Protein AF-H2LE75-F1 (afdb_monomer)

pLDDT: mean 76.79, std 18.39, range [45.19, 96.94]

Organism: Oryzias latipes (NCBI:txid8090)

Structure (mmCIF, N/CA/C/O backbone):
data_AF-H2LE75-F1
#
_entry.id   AF-H2LE75-F1
#
loop_
_atom_site.group_PDB
_atom_site.id
_atom_site.type_symbol
_atom_site.label_atom_id
_atom_site.label_alt_id
_atom_site.label_comp_id
_atom_site.label_asym_id
_atom_site.label_entity_id
_atom_site.label_seq_id
_atom_site.pdbx_PDB_ins_code
_atom_site.Cartn_x
_atom_site.Cartn_y
_atom_site.Cartn_z
_atom_site.occupancy
_atom_site.B_iso_or_equiv
_atom_site.auth_seq_id
_atom_site.auth_comp_id
_atom_site.auth_asym_id
_atom_site.auth_atom_id
_atom_site.pdbx_PDB_model_num
ATOM 1 N N . MET A 1 1 ? -0.923 -6.148 31.278 1.00 56.62 1 MET A N 1
ATOM 2 C CA . MET A 1 1 ? -1.796 -6.925 30.367 1.00 56.62 1 MET A CA 1
ATOM 3 C C . MET A 1 1 ? -3.121 -6.216 30.088 1.00 56.62 1 MET A C 1
ATOM 5 O O . MET A 1 1 ? -3.582 -6.314 28.966 1.00 56.62 1 MET A O 1
ATOM 9 N N . SER A 1 2 ? -3.713 -5.480 31.039 1.00 62.91 2 SER A N 1
ATOM 10 C CA . SER A 1 2 ? -4.942 -4.686 30.831 1.00 62.91 2 SER A CA 1
ATOM 11 C C . SER A 1 2 ? -4.776 -3.540 29.822 1.00 62.91 2 SER A C 1
ATOM 13 O O . SER A 1 2 ? -5.579 -3.404 28.908 1.00 62.91 2 SER A O 1
ATOM 15 N N . GLU A 1 3 ? -3.682 -2.789 29.911 1.00 73.94 3 GLU A N 1
ATOM 16 C CA . GLU A 1 3 ? -3.405 -1.647 29.023 1.00 73.94 3 GLU A CA 1
ATOM 17 C C . GLU A 1 3 ? -3.305 -2.054 27.539 1.00 73.94 3 GLU A C 1
ATOM 19 O O . GLU A 1 3 ? -3.826 -1.374 26.663 1.00 73.94 3 GLU A O 1
ATOM 24 N N . ALA A 1 4 ? -2.742 -3.233 27.248 1.00 78.62 4 ALA A N 1
ATOM 25 C CA . ALA A 1 4 ? -2.677 -3.784 25.890 1.00 78.62 4 ALA A CA 1
ATOM 26 C C . ALA A 1 4 ? -4.061 -4.124 25.302 1.00 78.62 4 ALA A C 1
ATOM 28 O O . ALA A 1 4 ? -4.245 -4.101 24.090 1.00 78.62 4 ALA A O 1
ATOM 29 N N . THR A 1 5 ? -5.037 -4.460 26.152 1.00 80.25 5 THR A N 1
ATOM 30 C CA . THR A 1 5 ? -6.405 -4.760 25.702 1.00 80.25 5 THR A CA 1
ATOM 31 C C . THR A 1 5 ? -7.229 -3.499 25.461 1.00 80.25 5 THR A C 1
ATOM 33 O O . THR A 1 5 ? -8.095 -3.498 24.593 1.00 80.25 5 THR A O 1
ATOM 36 N N . GLU A 1 6 ? -6.950 -2.421 26.195 1.00 82.00 6 GLU A N 1
ATOM 37 C CA . GLU A 1 6 ? -7.579 -1.114 25.981 1.00 82.00 6 GLU A CA 1
ATOM 38 C C . GLU A 1 6 ? -7.040 -0.445 24.715 1.00 82.00 6 GLU A C 1
ATOM 40 O O . GLU A 1 6 ? -7.822 0.0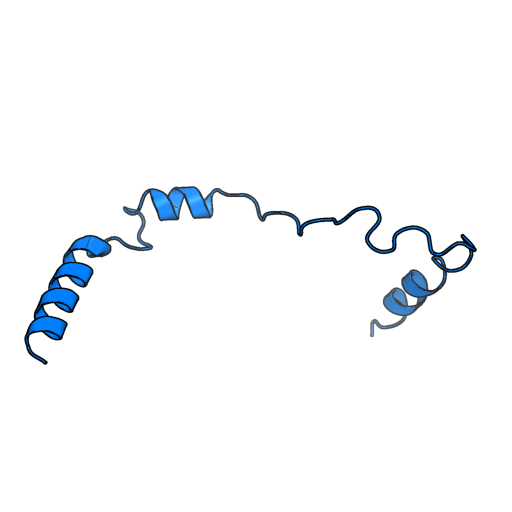62 23.912 1.00 82.00 6 GLU A O 1
ATOM 45 N N . THR A 1 7 ? -5.729 -0.526 24.471 1.00 87.81 7 THR A N 1
ATOM 46 C CA . THR A 1 7 ? -5.138 -0.030 23.220 1.00 87.81 7 THR A CA 1
ATOM 47 C C . THR A 1 7 ? -5.621 -0.818 22.007 1.00 87.81 7 THR A C 1
ATOM 49 O O . THR A 1 7 ? -5.932 -0.209 20.989 1.00 87.81 7 THR A O 1
ATOM 52 N N . LEU A 1 8 ? -5.762 -2.146 22.115 1.00 90.25 8 LEU A N 1
ATOM 53 C CA . LEU A 1 8 ? -6.334 -2.976 21.049 1.00 90.25 8 LEU A CA 1
ATOM 54 C C . LEU A 1 8 ? -7.742 -2.529 20.656 1.00 90.25 8 LEU A C 1
ATOM 56 O O . LEU A 1 8 ? -7.984 -2.294 19.478 1.00 90.25 8 LEU A O 1
ATOM 60 N N . LYS A 1 9 ? -8.639 -2.349 21.633 1.00 89.88 9 LYS A N 1
ATOM 61 C CA . LYS A 1 9 ? -10.004 -1.864 21.374 1.00 89.88 9 LYS A CA 1
ATOM 62 C C . LYS A 1 9 ? -10.004 -0.483 20.722 1.00 89.88 9 LYS A C 1
ATOM 64 O O . LYS A 1 9 ? -10.745 -0.255 19.776 1.00 89.88 9 LYS A O 1
ATOM 69 N N . GLY A 1 10 ? -9.119 0.409 21.172 1.00 93.19 10 GLY A N 1
ATOM 70 C CA . GLY A 1 10 ? -8.942 1.717 20.543 1.00 93.19 10 GLY A CA 1
ATOM 71 C C . GLY A 1 10 ? -8.503 1.616 19.078 1.00 93.19 10 GLY A C 1
ATOM 72 O O . GLY A 1 10 ? 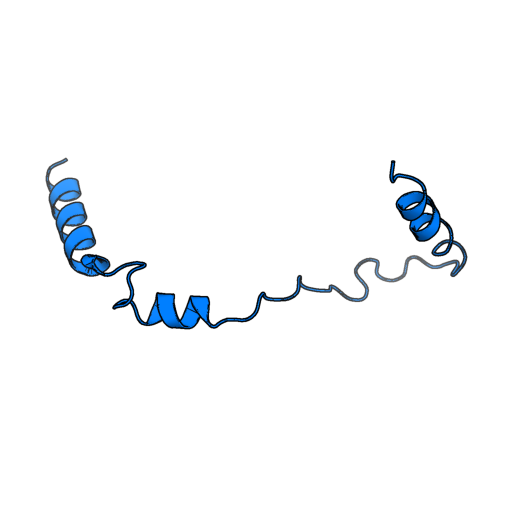-9.035 2.324 18.229 1.00 93.19 10 GLY A O 1
ATOM 73 N N . TYR A 1 11 ? -7.573 0.716 18.745 1.00 92.75 11 TYR A N 1
ATOM 74 C CA . TYR A 1 11 ? -7.171 0.497 17.353 1.00 92.75 11 TYR A CA 1
ATOM 75 C C . TYR A 1 11 ? -8.277 -0.149 16.514 1.00 92.75 11 TYR A C 1
ATOM 77 O O . TYR A 1 11 ? -8.451 0.237 15.362 1.00 92.75 11 TYR A O 1
ATOM 85 N N . GLU A 1 12 ? -9.033 -1.095 17.071 1.00 93.81 12 GLU A N 1
ATOM 86 C CA . GLU A 1 12 ? -10.184 -1.693 16.387 1.00 93.81 12 GLU A CA 1
ATOM 87 C C . GLU A 1 12 ? -11.222 -0.628 16.013 1.00 93.81 12 GLU A C 1
ATOM 89 O O . GLU A 1 12 ? -11.684 -0.622 14.877 1.00 93.81 12 GLU A O 1
ATOM 94 N N . GLU A 1 13 ? -11.517 0.312 16.917 1.00 92.56 13 GLU A N 1
ATOM 95 C CA . GLU A 1 13 ? -12.443 1.428 16.676 1.00 92.56 13 GLU A CA 1
ATOM 96 C C . GLU A 1 13 ? -11.903 2.459 15.669 1.00 92.56 13 GLU A C 1
ATOM 98 O O . GLU A 1 13 ? -12.644 2.954 14.820 1.00 92.56 13 GLU A O 1
ATOM 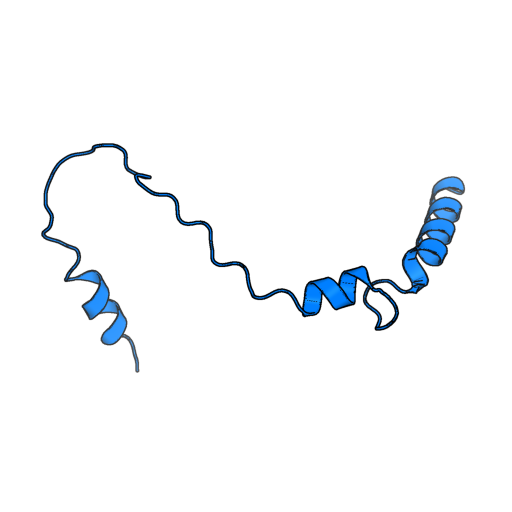103 N N . LEU A 1 14 ? -10.607 2.779 15.722 1.00 93.06 14 LEU A N 1
ATOM 104 C CA . LEU A 1 14 ? -9.986 3.741 14.800 1.00 93.06 14 LEU A CA 1
ATOM 105 C C . LEU A 1 14 ? -9.873 3.209 13.367 1.00 93.06 14 LEU A C 1
ATOM 107 O O . LEU A 1 14 ? -9.887 3.989 12.417 1.00 93.06 14 LEU A O 1
ATOM 111 N N . PHE A 1 15 ? -9.752 1.891 13.208 1.00 94.19 15 PHE A N 1
ATOM 112 C CA . PHE A 1 15 ? -9.537 1.231 11.923 1.00 94.19 15 PHE A CA 1
ATOM 113 C C . PHE A 1 15 ? -10.714 0.336 11.504 1.00 94.19 15 PHE A C 1
ATOM 115 O O . PHE A 1 15 ? -10.518 -0.561 10.684 1.00 94.19 15 PHE A O 1
ATOM 122 N N . VAL A 1 16 ? -11.935 0.589 12.003 1.00 94.31 16 VAL A N 1
ATOM 123 C CA . VAL A 1 16 ? -13.157 -0.181 11.657 1.00 94.31 16 VAL A CA 1
ATOM 124 C C . VAL A 1 16 ? -13.332 -0.329 10.148 1.00 94.31 16 VAL A C 1
ATOM 126 O O . VAL A 1 16 ? -13.677 -1.400 9.657 1.00 94.31 16 VAL A O 1
ATOM 129 N N . ASN A 1 17 ? -13.049 0.742 9.412 1.00 93.62 17 ASN A N 1
ATOM 130 C CA . ASN A 1 17 ? -13.275 0.796 7.975 1.00 93.62 17 ASN A CA 1
ATOM 131 C C . ASN A 1 17 ? -12.081 0.311 7.152 1.00 93.62 17 ASN A C 1
ATOM 133 O O . ASN A 1 17 ? -12.170 0.304 5.928 1.00 93.62 17 ASN A O 1
ATOM 137 N N . ARG A 1 18 ? -10.980 -0.115 7.778 1.00 94.69 18 ARG A N 1
ATOM 138 C CA . ARG A 1 18 ? -9.751 -0.490 7.073 1.00 94.69 18 ARG A CA 1
ATOM 139 C C . ARG A 1 18 ? -10.021 -1.556 6.009 1.00 94.69 18 ARG A C 1
ATOM 141 O O . ARG A 1 18 ? -10.604 -2.597 6.302 1.00 94.69 18 ARG A O 1
ATOM 148 N N . PHE A 1 19 ? -9.551 -1.310 4.788 1.00 93.94 19 PHE A N 1
ATOM 149 C CA . PHE A 1 19 ? -9.743 -2.189 3.622 1.00 93.94 19 PHE A CA 1
ATOM 150 C C . PHE A 1 19 ? -11.200 -2.385 3.1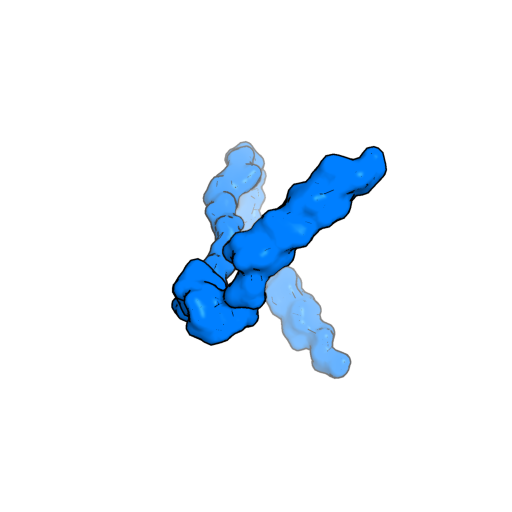64 1.00 93.94 19 PHE A C 1
ATOM 152 O O . PHE A 1 19 ? -11.499 -3.320 2.419 1.00 93.94 19 PHE A O 1
ATOM 159 N N . THR A 1 20 ? -12.120 -1.523 3.588 1.00 94.81 20 THR A N 1
ATOM 160 C CA . THR A 1 20 ? -13.502 -1.516 3.089 1.00 94.81 20 THR A CA 1
ATOM 161 C C . THR A 1 20 ? -13.674 -0.502 1.953 1.00 94.81 20 THR A C 1
ATOM 163 O O . THR A 1 20 ? -12.741 0.205 1.568 1.00 94.81 20 THR A O 1
ATOM 166 N N . SER A 1 21 ? -14.883 -0.404 1.397 1.00 93.75 21 SER A N 1
ATOM 167 C CA . SER A 1 21 ? -15.227 0.634 0.416 1.00 93.75 21 SER A CA 1
ATOM 168 C C . SER A 1 21 ? -15.243 2.052 0.994 1.00 93.75 21 SER A C 1
ATOM 170 O O . SER A 1 21 ? -15.171 3.011 0.234 1.00 93.75 21 SER A O 1
ATOM 172 N N . GLU A 1 22 ? -15.361 2.190 2.317 1.00 94.62 22 GLU A N 1
ATOM 173 C CA . GLU A 1 22 ? -15.369 3.484 3.012 1.00 94.62 22 GLU A CA 1
ATOM 174 C C . GLU A 1 22 ? -13.952 3.998 3.318 1.00 94.62 22 GLU A C 1
ATOM 176 O O . GLU A 1 22 ? -13.779 5.159 3.684 1.00 94.62 22 GLU A O 1
ATOM 181 N N . ASP A 1 23 ? -12.933 3.150 3.161 1.00 96.31 23 ASP A N 1
ATOM 182 C CA . ASP A 1 23 ? -11.527 3.512 3.329 1.00 96.31 23 ASP A CA 1
ATOM 183 C C . ASP A 1 23 ? -11.001 4.192 2.066 1.00 96.31 23 ASP A C 1
ATOM 185 O O . ASP A 1 23 ? -10.644 3.541 1.081 1.00 96.31 23 ASP A O 1
ATOM 189 N N . GLN A 1 24 ? -10.970 5.523 2.101 1.00 94.94 24 GLN A N 1
ATOM 190 C CA . GLN A 1 24 ? -10.512 6.339 0.983 1.00 94.94 24 GLN A CA 1
ATOM 191 C C . GLN A 1 24 ? -9.067 6.008 0.576 1.00 94.94 24 GLN A C 1
ATOM 193 O O . GLN A 1 24 ? -8.790 5.914 -0.618 1.00 94.94 24 GLN A O 1
ATOM 198 N N . GLU A 1 25 ? -8.164 5.785 1.536 1.00 94.81 25 GLU A N 1
ATOM 199 C CA . GLU A 1 25 ? -6.757 5.475 1.254 1.00 94.81 25 GLU A CA 1
ATOM 200 C C . GLU A 1 25 ? -6.640 4.134 0.520 1.00 94.81 25 GLU A C 1
ATOM 202 O O . GLU A 1 25 ? -5.911 4.006 -0.467 1.00 94.81 25 GLU A O 1
ATOM 207 N N . TYR A 1 26 ? -7.424 3.142 0.943 1.00 95.88 26 TYR A N 1
ATOM 208 C CA . TYR A 1 26 ? -7.481 1.855 0.261 1.00 95.88 26 TYR A CA 1
ATOM 209 C C . TYR A 1 26 ? -8.083 1.959 -1.146 1.00 95.88 26 TYR A C 1
ATOM 211 O O . TYR A 1 26 ? -7.548 1.367 -2.085 1.00 95.88 26 TYR A O 1
ATOM 219 N N . GLN A 1 27 ? -9.157 2.732 -1.329 1.00 96.94 27 GLN A N 1
ATOM 220 C CA . GLN A 1 27 ? -9.737 2.949 -2.658 1.00 96.94 27 GLN A CA 1
ATOM 221 C C . GLN A 1 27 ? -8.753 3.658 -3.600 1.00 96.94 27 GLN A C 1
ATOM 223 O O . GLN A 1 27 ? -8.632 3.286 -4.767 1.00 96.94 27 GLN A O 1
ATOM 228 N N . GLU A 1 28 ? -8.008 4.647 -3.107 1.00 95.75 28 GLU A N 1
ATOM 229 C CA . GLU A 1 28 ? -6.940 5.305 -3.865 1.00 95.75 28 GLU A CA 1
ATOM 230 C C . GLU A 1 28 ? -5.821 4.321 -4.232 1.00 95.75 28 GLU A C 1
ATOM 232 O O . GLU A 1 28 ? -5.361 4.316 -5.377 1.00 95.75 28 GLU A O 1
ATOM 237 N N . TYR A 1 29 ? -5.439 3.429 -3.312 1.00 95.00 29 TYR A N 1
ATOM 238 C CA . TYR A 1 29 ? -4.453 2.380 -3.574 1.00 95.00 29 TYR A CA 1
ATOM 239 C C . TYR A 1 29 ? -4.896 1.41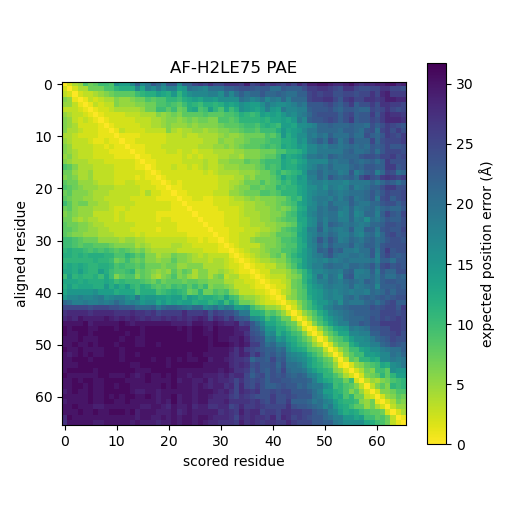7 -4.685 1.00 95.00 29 TYR A C 1
ATOM 241 O O . TYR A 1 29 ? -4.096 1.091 -5.560 1.00 95.00 29 TYR A O 1
ATOM 249 N N . LEU A 1 30 ? -6.167 1.000 -4.702 1.00 93.75 30 LEU A N 1
ATOM 250 C CA . LEU A 1 30 ? -6.712 0.126 -5.751 1.00 93.75 30 LEU A CA 1
ATOM 251 C C . LEU A 1 30 ? -6.662 0.758 -7.148 1.00 93.75 30 LEU A C 1
ATOM 253 O O . LEU A 1 30 ? -6.534 0.045 -8.142 1.00 93.75 30 LEU A O 1
ATOM 257 N N . ASN A 1 31 ? -6.746 2.087 -7.230 1.00 92.81 31 ASN A N 1
ATOM 258 C CA . ASN A 1 31 ? -6.668 2.821 -8.493 1.00 92.81 31 ASN A CA 1
ATOM 259 C C . ASN A 1 31 ? -5.229 3.003 -8.998 1.00 92.81 31 ASN A C 1
ATOM 261 O O . ASN A 1 31 ? -5.027 3.442 -10.135 1.00 92.81 31 ASN A O 1
ATOM 265 N N . ARG A 1 32 ? -4.216 2.695 -8.177 1.00 93.06 32 ARG A N 1
ATOM 266 C CA . ARG A 1 32 ? -2.815 2.857 -8.556 1.00 93.06 32 ARG A CA 1
ATOM 267 C C . ARG A 1 32 ? -2.437 1.810 -9.614 1.00 93.06 32 ARG A C 1
ATOM 269 O O . ARG A 1 32 ? -2.658 0.617 -9.401 1.00 93.06 32 ARG A O 1
ATOM 276 N N . PRO A 1 33 ? -1.824 2.210 -10.742 1.00 92.00 33 PRO A N 1
ATOM 277 C CA . PRO A 1 33 ? -1.236 1.239 -11.654 1.00 92.00 33 PRO A CA 1
ATOM 278 C C . PRO A 1 33 ? -0.111 0.480 -10.941 1.00 92.00 33 PRO A C 1
ATOM 280 O O . PRO A 1 33 ? 0.556 1.028 -10.065 1.00 92.00 33 PRO A O 1
ATOM 283 N N . ALA A 1 34 ? 0.125 -0.774 -11.329 1.00 89.69 34 ALA A N 1
ATOM 284 C CA . ALA A 1 34 ? 1.258 -1.526 -10.802 1.00 89.69 34 ALA A CA 1
ATOM 285 C C . ALA A 1 34 ? 2.557 -0.752 -11.074 1.00 89.69 34 ALA A C 1
ATOM 287 O O . ALA A 1 34 ? 2.862 -0.440 -12.229 1.00 89.69 34 ALA A O 1
ATOM 288 N N . ASP A 1 35 ? 3.301 -0.427 -10.014 1.00 87.50 35 ASP A N 1
ATOM 289 C CA . ASP A 1 35 ? 4.572 0.267 -10.178 1.00 87.50 35 ASP A CA 1
ATOM 290 C C . ASP A 1 35 ? 5.536 -0.648 -10.944 1.00 87.50 35 ASP A C 1
ATOM 292 O O . ASP A 1 35 ? 5.726 -1.807 -10.548 1.00 87.50 35 ASP A O 1
ATOM 296 N N . PRO A 1 36 ? 6.159 -0.165 -12.033 1.00 89.06 36 PRO A N 1
ATOM 297 C CA . PRO A 1 36 ? 7.192 -0.937 -12.692 1.00 89.06 36 PRO A CA 1
ATOM 298 C C . PRO A 1 36 ? 8.352 -1.164 -11.712 1.00 89.06 36 PRO A C 1
ATOM 300 O O . PRO A 1 36 ? 8.669 -0.276 -10.911 1.00 89.06 36 PRO A O 1
ATOM 303 N N . PRO A 1 37 ? 9.007 -2.336 -11.762 1.00 91.12 37 PRO A N 1
ATOM 304 C CA . PRO A 1 37 ? 10.170 -2.587 -10.926 1.00 91.12 37 PRO A CA 1
ATOM 305 C C . PRO A 1 37 ? 11.247 -1.526 -11.202 1.00 91.12 37 PRO A C 1
ATOM 307 O O . PRO A 1 37 ? 11.429 -1.127 -12.357 1.00 91.12 37 PRO A O 1
ATOM 310 N N . PRO A 1 38 ? 11.971 -1.060 -10.169 1.00 90.12 38 PRO A N 1
ATOM 311 C CA . PRO A 1 38 ? 12.991 -0.040 -10.349 1.00 90.12 38 PRO A CA 1
ATOM 312 C C . PRO A 1 38 ? 14.103 -0.570 -11.257 1.00 90.12 38 PRO A C 1
ATOM 314 O O . PRO A 1 38 ? 14.714 -1.603 -10.979 1.00 90.12 38 PRO A O 1
ATOM 317 N N . ILE A 1 39 ? 14.371 0.156 -12.339 1.00 85.44 39 ILE A N 1
ATOM 318 C CA . ILE A 1 39 ? 15.499 -0.114 -13.229 1.00 85.44 39 ILE A CA 1
ATOM 319 C C . ILE A 1 39 ? 16.695 0.663 -12.692 1.00 85.44 39 ILE A C 1
ATOM 321 O O . ILE A 1 39 ? 16.610 1.872 -12.474 1.00 85.44 39 ILE A O 1
ATOM 325 N N . VAL A 1 40 ? 17.806 -0.034 -12.464 1.00 89.31 40 VAL A N 1
ATOM 326 C CA . VAL A 1 40 ? 19.059 0.603 -12.056 1.00 89.31 40 VAL A CA 1
ATOM 327 C C . VAL A 1 40 ? 20.013 0.616 -13.242 1.00 89.31 40 VAL A C 1
ATOM 329 O O . VAL A 1 40 ? 20.578 -0.417 -13.606 1.00 89.31 40 VAL A O 1
ATOM 332 N N . GLU A 1 41 ? 20.180 1.794 -13.839 1.00 85.25 41 GLU A N 1
ATOM 333 C CA . GLU A 1 41 ? 21.161 2.020 -14.901 1.00 85.25 41 GLU A CA 1
ATOM 334 C C . GLU A 1 41 ? 22.589 1.868 -14.367 1.00 85.25 41 GLU A C 1
ATOM 336 O O . GLU A 1 41 ? 22.868 2.154 -13.201 1.00 85.25 41 GLU A O 1
ATOM 341 N N . ASP A 1 42 ? 23.501 1.398 -15.222 1.00 81.06 42 ASP A N 1
ATOM 342 C CA . ASP A 1 42 ? 24.925 1.234 -14.903 1.00 81.06 42 ASP A CA 1
ATOM 343 C C . ASP A 1 42 ? 25.215 0.407 -13.628 1.00 81.06 42 ASP A C 1
ATOM 345 O O . ASP A 1 42 ? 26.272 0.559 -13.010 1.00 81.06 42 ASP A O 1
ATOM 349 N N . TRP A 1 43 ? 24.326 -0.533 -13.253 1.00 79.38 43 TRP A N 1
ATOM 350 C CA . TRP A 1 43 ? 24.501 -1.417 -12.082 1.00 79.38 43 TRP A CA 1
ATOM 351 C C . TRP A 1 43 ? 25.874 -2.112 -12.057 1.00 79.38 43 TRP A C 1
ATOM 353 O O . TRP A 1 43 ? 26.476 -2.309 -11.002 1.00 79.38 43 TRP A O 1
ATOM 363 N N . ARG A 1 44 ? 26.407 -2.456 -13.238 1.00 69.94 44 ARG A N 1
ATOM 364 C CA . ARG A 1 44 ? 27.805 -2.864 -13.424 1.00 69.94 44 ARG A CA 1
ATOM 365 C C . ARG A 1 44 ? 28.615 -1.700 -13.981 1.00 69.94 44 ARG A C 1
ATOM 367 O O . ARG A 1 44 ? 28.959 -1.685 -15.162 1.00 69.94 44 ARG A O 1
ATOM 374 N N . GLY A 1 45 ? 28.944 -0.741 -13.120 1.00 61.34 45 GLY A N 1
ATOM 375 C CA . GLY A 1 45 ? 29.869 0.338 -13.445 1.00 61.34 45 GLY A CA 1
ATOM 376 C C . GLY A 1 45 ? 31.142 -0.214 -14.093 1.00 61.34 45 GLY A C 1
ATOM 377 O O . GLY A 1 45 ? 31.884 -0.968 -13.473 1.00 61.34 45 GLY A O 1
ATOM 378 N N . ARG A 1 46 ? 31.358 0.137 -15.365 1.00 59.53 46 ARG A N 1
ATOM 379 C CA . ARG A 1 46 ? 32.611 -0.013 -16.126 1.00 59.53 46 ARG A CA 1
ATOM 380 C C . ARG A 1 46 ? 33.450 -1.270 -15.811 1.00 59.53 46 ARG A C 1
ATOM 382 O O . ARG A 1 46 ? 34.627 -1.157 -15.479 1.00 59.53 46 ARG A O 1
ATOM 389 N N . ALA A 1 47 ? 32.902 -2.465 -16.008 1.00 52.28 47 ALA A N 1
ATOM 390 C CA . ALA A 1 47 ? 33.731 -3.629 -16.333 1.00 52.28 47 ALA A CA 1
ATOM 391 C C . ALA A 1 47 ? 33.646 -3.826 -17.850 1.00 52.28 47 ALA A C 1
ATOM 393 O O . ALA A 1 47 ? 32.602 -4.196 -18.378 1.00 52.28 47 ALA A O 1
ATOM 394 N N . GLY A 1 48 ? 34.709 -3.442 -18.556 1.00 54.84 48 GLY A N 1
ATOM 395 C CA . GLY A 1 48 ? 34.731 -3.382 -20.011 1.00 54.84 48 GLY A CA 1
ATOM 396 C C . GLY A 1 48 ? 34.532 -4.731 -20.704 1.00 54.84 48 GLY A C 1
ATOM 397 O O . GLY A 1 48 ? 34.947 -5.772 -20.205 1.00 54.84 48 GLY A O 1
ATOM 398 N N . GLY A 1 49 ? 33.988 -4.658 -21.920 1.00 54.28 49 GLY A N 1
ATOM 399 C CA . GLY A 1 49 ? 34.201 -5.660 -22.962 1.00 54.28 49 GLY A CA 1
ATOM 400 C C . GLY A 1 49 ? 32.976 -6.486 -23.362 1.00 54.28 49 GLY A C 1
ATOM 401 O O . GLY A 1 49 ? 32.458 -7.272 -22.583 1.00 54.28 49 GLY A O 1
ATOM 402 N N . ASN A 1 50 ? 32.648 -6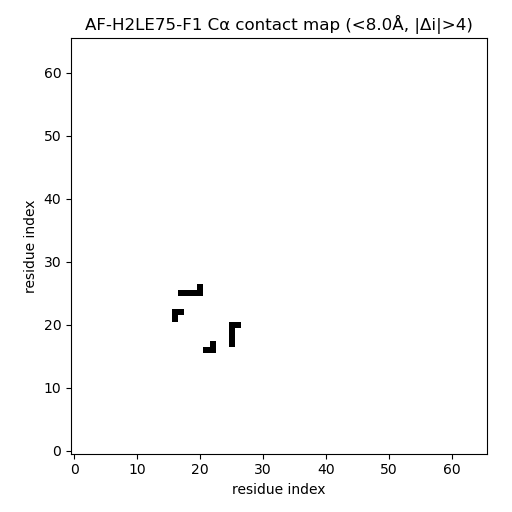.382 -24.654 1.00 47.34 50 ASN A N 1
ATOM 403 C CA . ASN A 1 50 ? 31.934 -7.349 -25.498 1.00 47.34 50 ASN A CA 1
ATOM 404 C C . ASN A 1 50 ? 30.393 -7.369 -25.494 1.00 47.34 50 ASN A C 1
ATOM 406 O O . ASN A 1 50 ? 29.739 -8.208 -24.883 1.00 47.34 50 ASN A O 1
ATOM 410 N N . GLN A 1 51 ? 29.835 -6.542 -26.388 1.00 56.56 51 GLN A N 1
ATOM 411 C CA . GLN A 1 51 ? 28.507 -6.660 -27.014 1.00 56.56 51 GLN A CA 1
ATOM 412 C C . GLN A 1 51 ? 28.339 -7.951 -27.854 1.00 56.56 51 GLN A C 1
ATOM 414 O O . GLN A 1 51 ? 28.041 -7.878 -29.047 1.00 56.56 51 GLN A O 1
ATOM 419 N N . ARG A 1 52 ? 28.572 -9.149 -27.305 1.00 55.12 52 ARG A N 1
ATOM 420 C CA . ARG A 1 52 ? 28.481 -10.388 -28.108 1.00 55.12 52 ARG A CA 1
ATOM 421 C C . ARG A 1 52 ? 27.636 -11.524 -27.546 1.00 55.12 52 ARG A C 1
ATOM 423 O O . ARG A 1 52 ? 27.531 -12.543 -28.215 1.00 55.12 52 ARG A O 1
ATOM 430 N N . GLU A 1 53 ? 26.954 -11.353 -26.416 1.00 53.56 53 GLU A N 1
ATOM 431 C CA . GLU A 1 53 ? 26.307 -12.505 -25.764 1.00 53.56 53 GLU A CA 1
ATOM 432 C C . GLU A 1 53 ? 24.908 -12.233 -25.191 1.00 53.56 53 GLU A C 1
ATOM 434 O O . GLU A 1 53 ? 24.475 -12.880 -24.248 1.00 53.56 53 GLU A O 1
ATOM 439 N N . LEU A 1 54 ? 24.152 -11.302 -25.784 1.00 52.06 54 LEU A N 1
ATOM 440 C CA . LEU A 1 54 ? 22.720 -11.122 -25.474 1.00 52.06 54 LEU A CA 1
ATOM 441 C C . LEU A 1 54 ? 21.787 -11.874 -26.443 1.00 52.06 54 LEU A C 1
ATOM 443 O O . LEU A 1 54 ? 20.572 -11.743 -26.353 1.00 52.06 54 LEU A O 1
ATOM 447 N N . GLY A 1 55 ? 22.338 -12.669 -27.369 1.00 49.00 55 GLY A N 1
ATOM 448 C CA . GLY A 1 55 ? 21.557 -13.480 -28.314 1.00 49.00 55 GLY A CA 1
ATOM 449 C C . GLY A 1 55 ? 21.182 -14.880 -27.811 1.00 49.00 55 GLY A C 1
ATOM 450 O O . GLY A 1 55 ? 20.233 -15.465 -28.322 1.00 49.00 55 GLY A O 1
ATOM 451 N N . TYR A 1 56 ? 21.887 -15.421 -26.811 1.00 56.03 56 TYR A N 1
ATOM 452 C CA . TYR A 1 56 ? 21.732 -16.831 -26.418 1.00 56.03 56 TYR A CA 1
ATOM 453 C C . TYR A 1 56 ? 20.742 -17.078 -25.268 1.00 56.03 56 TYR A C 1
ATOM 455 O O . TYR A 1 56 ? 20.212 -18.178 -25.159 1.00 56.03 56 TYR A O 1
ATOM 463 N N . ILE A 1 57 ? 20.415 -16.073 -24.447 1.00 52.19 57 ILE A N 1
ATOM 464 C CA . ILE A 1 57 ? 19.483 -16.260 -23.315 1.00 52.19 57 ILE A CA 1
ATOM 465 C C . ILE A 1 57 ? 18.011 -16.189 -23.772 1.00 52.19 57 ILE A C 1
ATOM 467 O O . ILE A 1 57 ? 17.163 -16.878 -23.212 1.00 52.19 57 ILE A O 1
ATOM 471 N N . LEU A 1 58 ? 17.701 -15.429 -24.834 1.00 51.38 58 LEU A N 1
ATOM 472 C CA . LEU A 1 58 ? 16.331 -15.314 -25.359 1.00 51.38 58 LEU A CA 1
ATOM 473 C C . LEU A 1 58 ? 15.865 -16.588 -26.093 1.00 51.38 58 LEU A C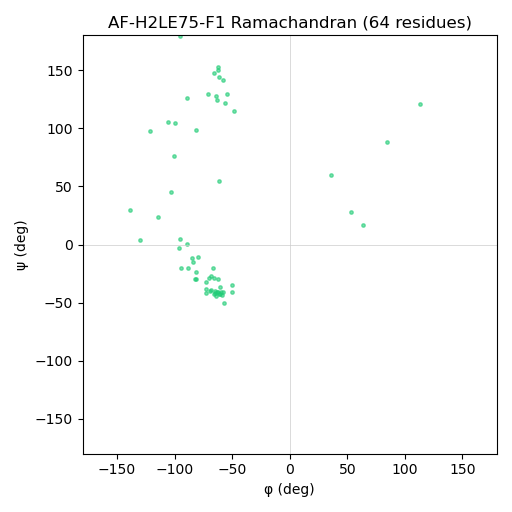 1
ATOM 475 O O . LEU A 1 58 ? 14.691 -16.938 -26.022 1.00 51.38 58 LEU A O 1
ATOM 479 N N . TRP A 1 59 ? 16.776 -17.311 -26.755 1.00 50.12 59 TRP A N 1
ATOM 480 C CA . TRP A 1 59 ? 16.444 -18.566 -27.446 1.00 50.12 59 TRP A CA 1
ATOM 481 C C . TRP A 1 59 ? 16.173 -19.725 -26.475 1.00 50.12 59 TRP A C 1
ATOM 483 O O . TRP A 1 59 ? 15.230 -20.483 -26.679 1.00 50.12 59 TRP A O 1
ATOM 493 N N . GLN A 1 60 ? 16.927 -19.824 -25.373 1.00 49.00 60 GLN A N 1
ATOM 494 C CA . GLN A 1 60 ? 16.792 -20.933 -24.419 1.00 49.00 60 GLN A CA 1
ATOM 495 C C . GLN A 1 60 ? 15.460 -20.910 -23.639 1.00 49.00 60 GLN A C 1
ATOM 497 O O . GLN A 1 60 ? 14.984 -21.961 -23.220 1.00 49.00 60 GLN A O 1
ATOM 502 N N . MET A 1 61 ? 14.833 -19.739 -23.444 1.00 53.91 61 MET A N 1
ATOM 503 C CA . MET A 1 61 ? 13.518 -19.652 -22.782 1.00 53.91 61 MET A CA 1
ATOM 504 C C . MET A 1 61 ? 12.342 -19.965 -23.721 1.00 53.91 61 MET A C 1
ATOM 506 O O . MET A 1 61 ? 11.291 -20.376 -23.239 1.00 53.91 61 MET A O 1
ATOM 510 N N . HIS A 1 62 ? 12.502 -19.807 -25.040 1.00 55.41 62 HIS A N 1
ATOM 511 C CA . HIS A 1 62 ? 11.447 -20.111 -26.017 1.00 55.41 62 HIS A CA 1
ATOM 512 C C . HIS A 1 62 ? 11.380 -21.598 -26.418 1.00 55.41 62 HIS A C 1
ATOM 514 O O . HIS A 1 62 ? 10.367 -22.017 -26.969 1.00 55.41 62 HIS A O 1
ATOM 520 N N . GLU A 1 63 ? 12.406 -22.405 -26.118 1.00 56.41 63 GLU A N 1
ATOM 521 C CA . GLU A 1 63 ? 12.410 -23.858 -26.382 1.00 56.41 63 GLU A CA 1
ATOM 522 C C . GLU A 1 63 ? 12.005 -24.729 -25.174 1.00 56.41 63 GLU A C 1
ATOM 524 O O . GLU A 1 63 ? 11.860 -25.940 -25.319 1.00 56.41 63 GLU A O 1
ATOM 529 N N . CYS A 1 64 ? 11.752 -24.142 -23.998 1.00 45.19 64 CYS A N 1
ATOM 530 C CA . CYS A 1 64 ? 11.253 -24.860 -22.814 1.00 45.19 64 CYS A CA 1
ATOM 531 C C . CYS A 1 64 ? 9.745 -24.636 -22.570 1.00 45.19 64 CYS A 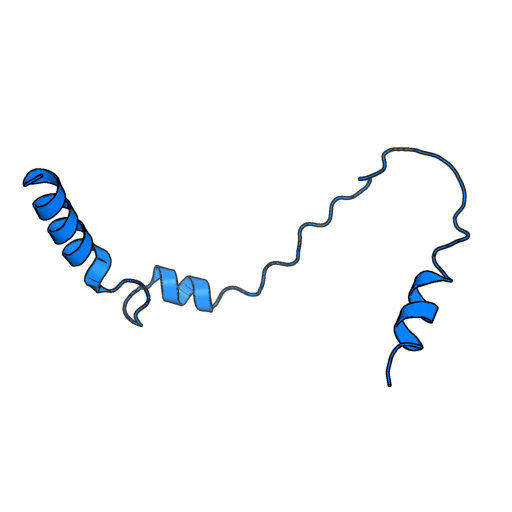C 1
ATOM 533 O O . CYS A 1 64 ? 9.328 -24.396 -21.439 1.00 45.19 64 CYS A O 1
ATOM 535 N N . ILE A 1 65 ? 8.931 -24.727 -23.627 1.00 49.22 65 ILE A N 1
ATOM 536 C CA . ILE A 1 65 ? 7.492 -25.027 -23.518 1.00 49.22 65 ILE A CA 1
ATOM 537 C C . ILE A 1 65 ? 7.232 -26.299 -24.336 1.00 49.22 65 ILE A C 1
ATOM 539 O O . ILE A 1 65 ? 7.147 -26.249 -25.565 1.00 49.22 65 ILE A O 1
ATOM 543 N N . PRO A 1 66 ? 7.191 -27.451 -23.657 1.00 52.75 66 PRO A N 1
ATOM 544 C CA . PRO A 1 66 ? 5.988 -28.281 -23.650 1.00 52.75 66 PRO A CA 1
ATOM 545 C C . PRO A 1 66 ? 5.239 -28.211 -22.314 1.00 52.75 66 PRO A C 1
ATOM 547 O O . PRO A 1 66 ? 5.901 -28.206 -21.251 1.00 52.75 66 PRO A O 1
#

Radius of gyration: 25.23 Å; Cα contacts (8 Å, |Δi|>4): 8; chains: 1; bounding box: 50×35×59 Å

Mean predicted aligned error: 15.15 Å

Solvent-accessible surface area (backbone atoms only — not comparable to full-atom values): 4531 Å² total; per-residue (Å²): 116,68,67,64,54,54,52,48,53,50,50,51,67,75,45,68,46,64,83,39,93,81,19,61,70,49,54,55,55,72,70,53,72,84,77,76,78,89,80,69,81,68,78,71,68,86,73,82,86,74,100,75,71,81,72,62,66,66,55,61,65,71,70,72,71,131

Sequence (66 aa):
M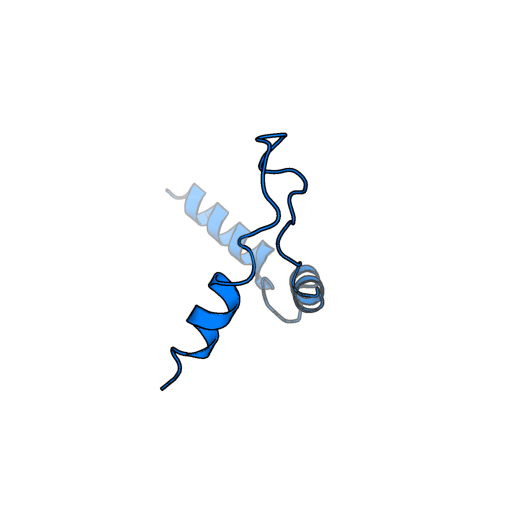SEATETLKGYEELFVNRFTSEDQEYQEYLNRPADPPPIVEDWRGRAGGNQRELGYILWQMHECIP

InterPro domains:
  IPR028271 RNA guanine-N7 methyltransferase activating subunit [PF15320] (11-53)
  IPR028271 RNA guanine-N7 methyltransferase activating subunit [PTHR48168] (1-55)

Secondary structure (DSSP, 8-state):
-HHHHHHHHHHHHHTTTTTSTT-HHHHHHHTSPPPPPPP-TTSSTT----TT-SSHHHHHHHS---

Foldseek 3Di:
DVVVVVVVVVVCVVCVCPCHPVPPVNVVVVPDDDDDDDDDPPPPPDPDDDPDPPPPPVVVVVPPDD